Protein AF-A0A099KKH6-F1 (afdb_monomer_lite)

Sequence (60 aa):
MPKYNNPRRTWKYSNDFKVNAGQLSFVVGVTIKSVAEKLDIHPFMLSRWRKEYRVETFQY

Foldseek 3Di:
DPPPPDPDPPPDDDPVRLLVLLVVCPPPPHHLVNSCVVVVHDSVSNVVSVVVNVVVVVPD

Structure (mmCIF, N/CA/C/O backbone):
data_AF-A0A099KKH6-F1
#
_entry.id   AF-A0A099KKH6-F1
#
loop_
_atom_site.group_PDB
_atom_site.id
_atom_site.type_symbol
_atom_site.label_atom_id
_atom_site.label_alt_id
_atom_site.label_comp_id
_atom_site.label_asym_id
_atom_site.label_entity_id
_atom_site.label_seq_id
_atom_site.pdbx_PDB_ins_code
_atom_site.Cartn_x
_atom_site.Cartn_y
_atom_site.Cartn_z
_atom_site.occupancy
_atom_site.B_iso_or_equiv
_atom_site.auth_seq_id
_atom_site.auth_comp_id
_atom_site.auth_asym_id
_atom_site.auth_atom_id
_atom_site.pdbx_PDB_model_num
ATOM 1 N N . MET A 1 1 ? 35.943 -20.606 -13.410 1.00 60.06 1 MET A N 1
ATOM 2 C CA . MET A 1 1 ? 34.644 -20.848 -12.736 1.00 60.06 1 MET A CA 1
ATOM 3 C C . MET A 1 1 ? 33.540 -20.211 -13.570 1.00 60.06 1 MET A C 1
ATOM 5 O O . MET A 1 1 ? 33.708 -19.040 -13.901 1.00 60.06 1 MET A O 1
ATOM 9 N N . PRO A 1 2 ? 32.444 -20.904 -13.935 1.00 55.31 2 PRO A N 1
ATOM 10 C CA . PRO A 1 2 ? 31.340 -20.250 -14.627 1.00 55.31 2 PRO A CA 1
ATOM 11 C C . PRO A 1 2 ? 30.599 -19.352 -13.630 1.00 55.31 2 PRO A C 1
ATOM 13 O O . PRO A 1 2 ? 30.029 -19.822 -12.646 1.00 55.31 2 PRO A O 1
ATOM 16 N N . LYS A 1 3 ? 30.643 -18.040 -13.865 1.00 61.19 3 LYS A N 1
ATOM 17 C CA . LYS A 1 3 ? 29.919 -17.035 -13.085 1.00 61.19 3 LYS A CA 1
ATOM 18 C C . LYS A 1 3 ? 28.503 -16.967 -13.657 1.00 61.19 3 LYS A C 1
ATOM 20 O O . LYS A 1 3 ? 28.216 -16.137 -14.512 1.00 61.19 3 LYS A O 1
ATOM 25 N N . TYR A 1 4 ? 27.639 -17.902 -13.267 1.00 59.12 4 TYR A N 1
ATOM 26 C CA . TYR A 1 4 ? 26.234 -17.867 -13.674 1.00 59.12 4 TYR A CA 1
ATOM 27 C C . TYR A 1 4 ? 25.555 -16.644 -13.041 1.00 59.12 4 TYR A C 1
ATOM 29 O O . TYR A 1 4 ? 25.038 -16.705 -11.931 1.00 59.12 4 TYR A O 1
ATOM 37 N N . ASN A 1 5 ? 25.572 -15.516 -13.753 1.00 61.66 5 ASN A N 1
ATOM 38 C CA . ASN A 1 5 ? 24.834 -14.297 -13.425 1.00 61.66 5 ASN A CA 1
ATOM 39 C C . ASN A 1 5 ? 23.421 -14.358 -14.020 1.00 61.66 5 ASN A C 1
ATOM 41 O O . ASN A 1 5 ? 23.007 -13.450 -14.735 1.00 61.66 5 ASN A O 1
ATOM 45 N N . ASN A 1 6 ? 22.696 -15.455 -13.793 1.00 64.56 6 ASN A N 1
ATOM 46 C CA . ASN A 1 6 ? 21.276 -15.481 -14.121 1.00 64.56 6 ASN A CA 1
ATOM 47 C C . ASN A 1 6 ? 20.514 -15.040 -12.871 1.00 64.56 6 ASN A C 1
ATOM 49 O O . ASN A 1 6 ? 20.347 -15.859 -11.960 1.00 64.56 6 ASN A O 1
ATOM 53 N N . PRO A 1 7 ? 20.064 -13.770 -12.779 1.00 63.12 7 PRO A N 1
ATOM 54 C CA . PRO A 1 7 ? 19.122 -13.402 -11.739 1.00 63.12 7 PRO A CA 1
ATOM 55 C C . PRO A 1 7 ? 17.934 -14.351 -11.874 1.00 63.12 7 PRO A C 1
ATOM 57 O O . PRO A 1 7 ? 17.341 -14.473 -12.949 1.00 63.12 7 PRO A O 1
ATOM 60 N N . ARG A 1 8 ? 17.645 -15.096 -10.800 1.00 63.38 8 ARG A N 1
ATOM 61 C CA . ARG A 1 8 ? 16.499 -16.008 -10.744 1.00 63.38 8 ARG A CA 1
ATOM 62 C C . ARG A 1 8 ? 15.292 -15.244 -11.275 1.00 63.38 8 ARG A C 1
ATOM 64 O O . ARG A 1 8 ? 15.026 -14.146 -10.791 1.00 63.38 8 ARG A O 1
ATOM 71 N N . ARG A 1 9 ? 14.622 -15.792 -12.295 1.00 59.06 9 ARG A N 1
ATOM 72 C CA . ARG A 1 9 ? 13.467 -15.169 -12.953 1.00 59.06 9 ARG A CA 1
ATOM 73 C C . ARG A 1 9 ? 12.470 -14.801 -11.856 1.00 59.06 9 ARG A C 1
ATOM 75 O O . ARG A 1 9 ? 11.843 -15.683 -11.275 1.00 59.06 9 ARG A O 1
ATOM 82 N N . THR A 1 10 ? 12.404 -13.522 -11.497 1.00 64.19 10 THR A N 1
ATOM 83 C CA . THR A 1 10 ? 11.448 -13.062 -10.497 1.00 64.19 10 THR A CA 1
ATOM 84 C C . THR A 1 10 ? 10.074 -13.314 -11.089 1.00 64.19 10 THR A C 1
ATOM 86 O O . THR A 1 10 ? 9.804 -12.919 -12.225 1.00 64.19 10 THR A O 1
ATOM 89 N N . TRP A 1 11 ? 9.234 -14.050 -10.364 1.00 70.81 11 TRP A N 1
ATOM 90 C CA . TRP A 1 11 ? 7.844 -14.237 -10.753 1.00 70.81 11 TRP A CA 1
ATOM 91 C C . TRP A 1 11 ? 7.218 -12.842 -10.810 1.00 70.81 11 TRP A C 1
ATOM 93 O O . TRP A 1 11 ? 7.072 -12.165 -9.791 1.00 70.81 11 TRP A O 1
ATOM 103 N N . LYS A 1 12 ? 6.980 -12.349 -12.028 1.00 82.31 12 LYS A N 1
ATOM 104 C CA . LYS A 1 12 ? 6.374 -11.039 -12.247 1.00 82.31 12 LYS A CA 1
ATOM 105 C C . LYS A 1 12 ? 4.867 -11.211 -12.144 1.00 82.31 12 LYS A C 1
ATOM 107 O O . LYS A 1 12 ? 4.290 -11.992 -12.891 1.00 82.31 12 LYS A O 1
ATOM 112 N N . TYR A 1 13 ? 4.244 -10.449 -11.255 1.00 89.00 13 TYR A N 1
ATOM 113 C CA . TYR A 1 13 ? 2.793 -10.308 -11.233 1.00 89.00 13 TYR A CA 1
ATOM 114 C C . TYR A 1 13 ? 2.338 -9.550 -12.482 1.00 89.00 13 TYR A C 1
ATOM 116 O O . TYR A 1 13 ? 2.949 -8.534 -12.838 1.00 89.00 13 TYR A O 1
ATOM 124 N N . SER A 1 14 ? 1.286 -10.044 -13.137 1.00 90.44 14 SER A N 1
ATOM 125 C CA . SER A 1 14 ? 0.654 -9.351 -14.261 1.00 90.44 14 SER A CA 1
ATOM 126 C C . SER A 1 14 ? 0.089 -8.004 -13.807 1.00 90.44 14 SER A C 1
ATOM 128 O O . SER A 1 14 ? -0.244 -7.825 -12.634 1.00 90.44 14 SER A O 1
ATOM 130 N N . ASN A 1 15 ? -0.014 -7.039 -14.722 1.00 89.38 15 ASN A N 1
ATOM 131 C CA . ASN A 1 15 ? -0.593 -5.735 -14.389 1.00 89.38 15 ASN A CA 1
ATOM 132 C C . ASN A 1 15 ? -2.050 -5.873 -13.928 1.00 89.38 15 ASN A C 1
ATOM 134 O O . ASN A 1 15 ? -2.404 -5.282 -12.912 1.00 89.38 15 ASN A O 1
ATOM 138 N N . ASP A 1 16 ? -2.835 -6.741 -14.570 1.00 90.12 16 ASP A N 1
ATOM 139 C CA . ASP A 1 16 ? -4.222 -7.018 -14.173 1.00 90.12 16 ASP A CA 1
ATOM 140 C C . ASP A 1 16 ? -4.316 -7.510 -12.726 1.00 90.12 16 ASP A C 1
ATOM 142 O O . ASP A 1 16 ? -5.177 -7.076 -11.963 1.00 90.12 16 ASP A O 1
ATOM 146 N N . PHE A 1 17 ? -3.380 -8.368 -12.303 1.00 91.56 17 PHE A N 1
ATOM 147 C CA . PHE A 1 17 ? -3.324 -8.827 -10.918 1.00 91.56 17 PHE A CA 1
ATOM 148 C C . PHE A 1 17 ? -3.059 -7.669 -9.949 1.00 91.56 17 PHE A C 1
ATOM 150 O O . PHE A 1 17 ? -3.724 -7.564 -8.919 1.00 91.56 17 PHE A O 1
ATOM 157 N N . LYS A 1 18 ? -2.117 -6.775 -10.277 1.00 91.50 18 LYS A N 1
ATOM 158 C CA . LYS A 1 18 ? -1.792 -5.612 -9.435 1.00 91.50 18 LYS A CA 1
ATOM 159 C C . LYS A 1 18 ? -2.965 -4.645 -9.320 1.00 91.50 18 LYS A C 1
ATOM 161 O O . LYS A 1 18 ? -3.233 -4.157 -8.223 1.00 91.50 18 LYS A O 1
ATOM 166 N N . VAL A 1 19 ? -3.659 -4.393 -10.431 1.00 90.81 19 VAL A N 1
ATOM 167 C CA . VAL A 1 19 ? -4.843 -3.528 -10.490 1.00 90.81 19 VAL A CA 1
ATOM 168 C C . VAL A 1 19 ? -5.964 -4.113 -9.638 1.00 90.81 19 VAL A C 1
ATOM 170 O O . VAL A 1 19 ? -6.451 -3.432 -8.736 1.00 90.81 19 VAL A O 1
ATOM 173 N N . ASN A 1 20 ? -6.299 -5.391 -9.832 1.00 91.75 20 ASN A N 1
ATOM 174 C CA . ASN A 1 20 ? -7.341 -6.070 -9.059 1.00 91.75 20 ASN A CA 1
ATOM 175 C C . ASN A 1 20 ? -7.015 -6.089 -7.560 1.00 91.75 20 ASN A C 1
ATOM 177 O O . ASN A 1 20 ? -7.865 -5.769 -6.729 1.00 91.75 20 ASN A O 1
ATOM 181 N N . ALA A 1 21 ? -5.768 -6.406 -7.196 1.00 92.88 21 ALA A N 1
ATOM 182 C CA . ALA A 1 21 ? -5.319 -6.375 -5.808 1.00 92.88 21 ALA A CA 1
ATOM 183 C C . ALA A 1 21 ? -5.430 -4.956 -5.216 1.00 92.88 21 ALA A C 1
ATOM 185 O O . ALA A 1 21 ? -5.956 -4.772 -4.114 1.00 92.88 21 ALA A O 1
ATOM 186 N N . GLY A 1 22 ? -4.988 -3.942 -5.967 1.00 90.31 22 GLY A N 1
ATOM 187 C CA . GLY A 1 22 ? -5.110 -2.532 -5.607 1.00 90.31 22 GLY A CA 1
ATOM 188 C C . GLY A 1 22 ? -6.561 -2.124 -5.352 1.00 90.31 22 GLY A C 1
ATOM 189 O O . GLY A 1 22 ? -6.852 -1.594 -4.279 1.00 90.31 22 GLY A O 1
ATOM 190 N N . GLN A 1 23 ? -7.472 -2.435 -6.276 1.00 89.69 23 GLN A N 1
ATOM 191 C CA . GLN A 1 23 ? -8.911 -2.161 -6.176 1.00 89.69 23 GLN A CA 1
ATOM 192 C C . GLN A 1 23 ? -9.554 -2.829 -4.956 1.00 89.69 23 GLN A C 1
ATOM 194 O O . GLN A 1 23 ? -10.226 -2.152 -4.178 1.00 89.69 23 GLN A O 1
ATOM 199 N N . LEU A 1 24 ? -9.281 -4.119 -4.721 1.00 90.94 24 LEU A N 1
ATOM 200 C CA . LEU A 1 24 ? -9.774 -4.852 -3.546 1.00 90.94 24 LEU A CA 1
ATOM 201 C C . LEU A 1 24 ? -9.372 -4.180 -2.231 1.00 90.94 24 LEU A C 1
ATOM 203 O O . LEU A 1 24 ? -10.128 -4.187 -1.262 1.00 90.94 24 LEU A O 1
ATOM 207 N N . SER A 1 25 ? -8.193 -3.558 -2.197 1.00 89.19 25 SER A N 1
ATOM 208 C CA . SER A 1 25 ? -7.727 -2.852 -1.008 1.00 89.19 25 SER A CA 1
ATOM 209 C C . SER A 1 25 ? -8.490 -1.546 -0.727 1.00 89.19 25 SER A C 1
ATOM 211 O O . SER A 1 25 ? -8.450 -1.071 0.410 1.00 89.19 25 SER A O 1
ATOM 213 N N . PHE A 1 26 ? -9.174 -0.951 -1.717 1.00 89.12 26 PHE A N 1
ATOM 214 C CA . PHE A 1 26 ? -9.980 0.274 -1.569 1.00 89.12 26 PHE A CA 1
ATOM 215 C C . PHE A 1 26 ? -11.390 0.045 -1.026 1.00 89.12 26 PHE A C 1
ATOM 217 O O . PHE A 1 26 ? -12.050 1.020 -0.669 1.00 89.12 26 PHE A O 1
ATOM 224 N N . VAL A 1 27 ? -11.829 -1.208 -0.906 1.00 91.19 27 VAL A N 1
ATOM 225 C CA . VAL A 1 27 ? -13.122 -1.544 -0.305 1.00 91.19 27 VAL A CA 1
ATOM 226 C C . VAL A 1 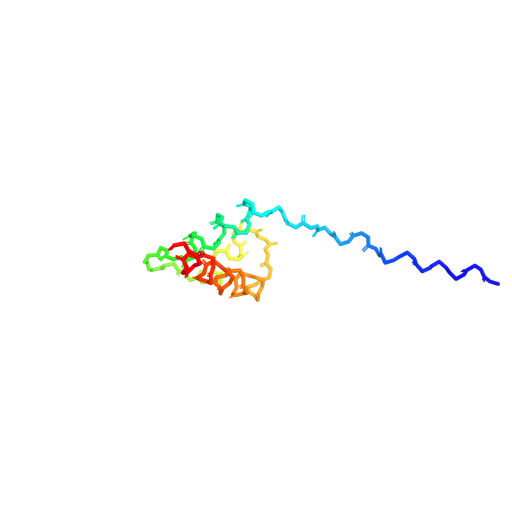27 ? -13.171 -1.057 1.150 1.00 91.19 27 VAL A C 1
ATOM 228 O O . VAL A 1 27 ? -12.237 -1.262 1.929 1.00 91.19 27 VAL A O 1
ATOM 231 N N . VAL A 1 28 ? -14.266 -0.391 1.524 1.00 89.00 28 VAL A N 1
ATOM 232 C CA . VAL A 1 28 ? -14.464 0.152 2.877 1.00 89.00 28 VAL A CA 1
ATOM 233 C C . VAL A 1 28 ? -14.438 -0.983 3.904 1.00 89.00 28 VAL A C 1
ATOM 235 O O . VAL A 1 28 ? -15.073 -2.016 3.718 1.00 89.00 28 VAL A O 1
ATOM 238 N N . GLY A 1 29 ? -13.681 -0.796 4.987 1.00 91.31 29 GLY A N 1
ATOM 239 C CA . GLY A 1 29 ? -13.516 -1.803 6.042 1.00 91.31 29 GLY A CA 1
ATOM 240 C C . GLY A 1 29 ? -12.503 -2.909 5.724 1.00 91.31 29 GLY A C 1
ATOM 241 O O . GLY A 1 29 ? -12.220 -3.735 6.589 1.00 91.31 29 GLY A O 1
ATOM 242 N N . VAL A 1 30 ? -11.910 -2.921 4.526 1.00 92.44 30 VAL A N 1
ATOM 243 C CA . VAL A 1 30 ? -10.875 -3.888 4.147 1.00 92.44 30 VAL A CA 1
ATOM 244 C C . VAL A 1 30 ? -9.482 -3.318 4.410 1.00 92.44 30 VAL A C 1
ATOM 246 O O . VAL A 1 30 ? -9.158 -2.190 4.038 1.00 92.44 30 VAL A O 1
ATOM 249 N N . THR A 1 31 ? -8.621 -4.120 5.040 1.00 93.19 31 THR A N 1
ATOM 250 C CA . THR A 1 31 ? -7.233 -3.731 5.324 1.00 93.19 31 THR A CA 1
ATOM 251 C C . THR A 1 31 ? -6.279 -4.251 4.250 1.00 93.19 31 THR A C 1
ATOM 253 O O . THR A 1 31 ? -6.498 -5.299 3.644 1.00 93.19 31 THR A O 1
ATOM 256 N N . ILE A 1 32 ? -5.158 -3.553 4.048 1.00 93.00 32 ILE A N 1
ATOM 257 C CA . ILE A 1 32 ? -4.078 -4.026 3.164 1.00 93.00 32 ILE A CA 1
ATOM 258 C C . ILE A 1 32 ? -3.577 -5.401 3.624 1.00 93.00 32 ILE A C 1
ATOM 260 O O . ILE A 1 32 ? -3.347 -6.277 2.796 1.00 93.00 32 ILE A O 1
ATOM 264 N N . LYS A 1 33 ? -3.449 -5.605 4.940 1.00 93.94 33 LYS A N 1
ATOM 265 C CA . LYS A 1 33 ? -2.978 -6.863 5.524 1.00 93.94 33 LYS A CA 1
ATOM 266 C C . LYS A 1 33 ? -3.900 -8.031 5.165 1.00 93.94 33 LYS A C 1
ATOM 268 O O . LYS A 1 33 ? -3.419 -9.027 4.643 1.00 93.94 33 LYS A O 1
ATOM 273 N N . SER A 1 34 ? -5.212 -7.873 5.342 1.00 94.94 34 SER A N 1
ATOM 274 C CA . SER A 1 34 ? -6.182 -8.940 5.060 1.00 94.94 34 SER A CA 1
ATOM 275 C C . SER A 1 34 ? -6.262 -9.310 3.575 1.00 94.94 34 SER A C 1
ATOM 277 O O . SER A 1 34 ? -6.487 -10.468 3.236 1.00 94.94 34 SER A O 1
ATOM 279 N N . VAL A 1 35 ? -6.084 -8.340 2.671 1.00 94.56 35 VAL A N 1
ATOM 280 C CA . VAL A 1 35 ? -6.039 -8.614 1.222 1.00 94.56 35 VAL A CA 1
ATOM 281 C C . VAL A 1 35 ? -4.736 -9.310 0.847 1.00 94.56 35 VAL A C 1
ATOM 283 O O . VAL A 1 35 ? -4.755 -10.263 0.078 1.00 94.56 35 VAL A O 1
ATOM 286 N N . ALA A 1 36 ? -3.615 -8.861 1.411 1.00 94.69 36 ALA A N 1
ATOM 287 C CA . ALA A 1 36 ? -2.309 -9.451 1.157 1.00 94.69 36 ALA A CA 1
ATOM 288 C C . ALA A 1 36 ? -2.228 -10.911 1.637 1.00 94.69 36 ALA A C 1
ATOM 290 O O . ALA A 1 36 ? -1.748 -11.757 0.891 1.00 94.69 36 ALA A O 1
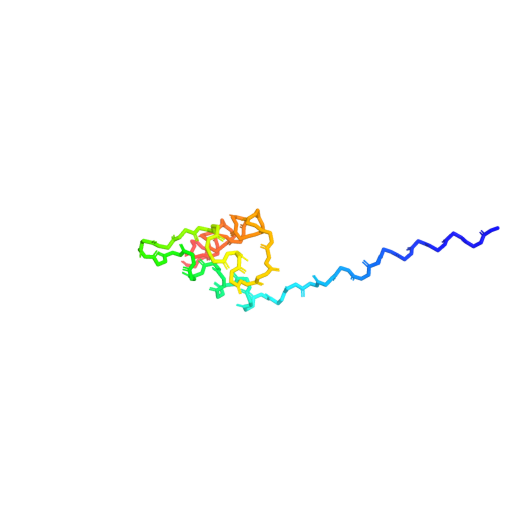ATOM 291 N N . GLU A 1 37 ? -2.783 -11.216 2.816 1.00 95.00 37 GLU A N 1
ATOM 292 C CA . GLU A 1 37 ? -2.901 -12.586 3.337 1.00 95.00 37 GLU A CA 1
ATOM 293 C C . GLU A 1 37 ? -3.755 -13.478 2.424 1.00 95.00 37 GLU A C 1
ATOM 295 O O . GLU A 1 37 ? -3.368 -14.604 2.133 1.00 95.00 37 GLU A O 1
ATOM 300 N N . LYS A 1 38 ? -4.887 -12.975 1.907 1.00 94.25 38 LYS A N 1
ATOM 301 C CA . LYS A 1 38 ? -5.739 -13.734 0.970 1.00 94.25 38 LYS A CA 1
A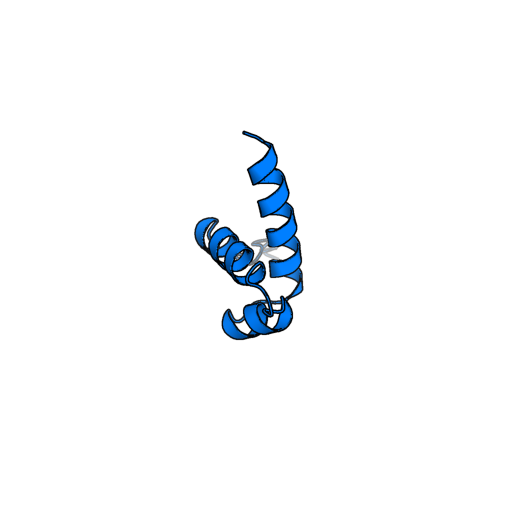TOM 302 C C . LYS A 1 38 ? -5.089 -13.993 -0.387 1.00 94.25 38 LYS A C 1
ATOM 304 O O . LYS A 1 38 ? -5.400 -14.997 -1.020 1.00 94.25 38 LYS A O 1
ATOM 309 N N . LEU A 1 39 ? -4.264 -13.064 -0.859 1.00 92.12 39 LEU A N 1
ATOM 310 C CA . LEU A 1 39 ? -3.585 -13.156 -2.152 1.00 92.12 39 LEU A CA 1
ATOM 311 C C . LEU A 1 39 ? -2.215 -13.844 -2.058 1.00 92.12 39 LEU A C 1
ATOM 313 O O . LEU A 1 39 ? -1.547 -13.957 -3.082 1.00 92.12 39 LEU A O 1
ATOM 317 N N . ASP A 1 40 ? -1.808 -14.273 -0.858 1.00 92.25 40 ASP A N 1
ATOM 318 C CA . ASP A 1 40 ? -0.488 -14.840 -0.554 1.00 92.25 40 ASP A CA 1
ATOM 319 C C . ASP A 1 40 ? 0.672 -13.961 -1.063 1.00 92.25 40 ASP A C 1
ATOM 321 O O . ASP A 1 40 ? 1.635 -14.404 -1.688 1.00 92.25 40 ASP A O 1
ATOM 325 N N . ILE A 1 41 ? 0.557 -12.650 -0.821 1.00 92.06 41 ILE A N 1
ATOM 326 C CA . ILE A 1 41 ? 1.570 -11.651 -1.179 1.00 92.06 41 ILE A CA 1
ATOM 327 C C . ILE A 1 41 ? 2.018 -10.866 0.048 1.00 92.06 41 ILE A C 1
ATOM 329 O O . ILE A 1 41 ? 1.302 -10.719 1.036 1.00 92.06 41 ILE A O 1
ATOM 333 N N . HIS A 1 42 ? 3.200 -10.258 -0.031 1.00 92.44 42 HIS A N 1
ATOM 334 C CA . HIS A 1 42 ? 3.667 -9.395 1.047 1.00 92.44 42 HIS A CA 1
ATOM 335 C C . HIS A 1 42 ? 2.877 -8.062 1.072 1.00 92.44 42 HIS A C 1
ATOM 337 O O . HIS A 1 42 ? 2.800 -7.390 0.037 1.00 92.44 42 HIS A O 1
ATOM 343 N N . PRO A 1 43 ? 2.372 -7.581 2.229 1.00 93.50 43 PRO A N 1
ATOM 344 C CA . PRO A 1 43 ? 1.582 -6.339 2.331 1.00 93.50 43 PRO A CA 1
ATOM 345 C C . PRO A 1 43 ? 2.264 -5.084 1.756 1.00 93.50 43 PRO A C 1
ATOM 347 O O . PRO A 1 43 ? 1.607 -4.155 1.275 1.00 93.50 43 PRO A O 1
ATOM 350 N N . PHE A 1 44 ? 3.601 -5.060 1.766 1.00 93.12 44 PHE A N 1
ATOM 351 C CA . PHE A 1 44 ? 4.403 -4.002 1.138 1.00 93.12 44 PHE A CA 1
ATOM 352 C C . PHE A 1 44 ? 4.164 -3.899 -0.377 1.00 93.12 44 PHE A C 1
ATOM 354 O O . PHE A 1 44 ? 4.065 -2.793 -0.908 1.00 93.12 44 PHE A O 1
ATOM 361 N N . MET A 1 45 ? 4.027 -5.035 -1.070 1.00 92.75 45 MET A N 1
ATOM 362 C CA . MET A 1 45 ? 3.756 -5.064 -2.510 1.00 92.75 45 MET A CA 1
ATOM 363 C C . MET A 1 45 ? 2.417 -4.405 -2.820 1.00 92.75 45 MET A C 1
ATOM 365 O O . MET A 1 45 ? 2.335 -3.535 -3.683 1.00 92.75 45 MET A O 1
ATOM 369 N N . LEU A 1 46 ? 1.397 -4.746 -2.035 1.00 93.69 46 LEU A N 1
ATOM 370 C CA . LEU A 1 46 ? 0.065 -4.182 -2.185 1.00 93.69 46 LEU A CA 1
ATOM 371 C C . LEU A 1 46 ? 0.037 -2.676 -1.883 1.00 93.69 46 LEU A C 1
ATOM 373 O O . LEU A 1 46 ? -0.598 -1.905 -2.598 1.00 93.69 46 LEU A O 1
ATOM 377 N N . SER A 1 47 ? 0.788 -2.238 -0.870 1.00 92.75 47 SER A N 1
ATOM 378 C CA . SER A 1 47 ? 0.947 -0.815 -0.536 1.00 92.75 47 SER A CA 1
ATOM 379 C C . SER A 1 47 ? 1.585 -0.018 -1.675 1.00 92.75 47 SER A C 1
ATOM 381 O O . SER A 1 47 ? 1.205 1.127 -1.922 1.00 92.75 47 SER A O 1
ATOM 383 N N . ARG A 1 48 ? 2.544 -0.623 -2.385 1.00 91.44 48 ARG A N 1
ATOM 384 C CA . ARG A 1 48 ? 3.177 -0.031 -3.563 1.00 91.44 48 ARG A CA 1
ATOM 3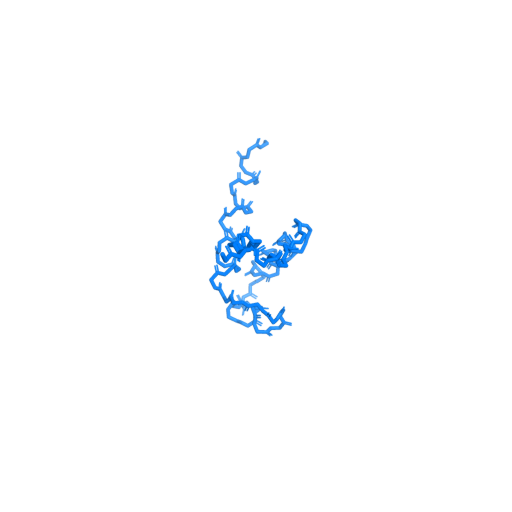85 C C . ARG A 1 48 ? 2.192 0.079 -4.729 1.00 91.44 48 ARG A C 1
ATOM 387 O O . ARG A 1 48 ? 2.026 1.172 -5.262 1.00 91.44 48 ARG A O 1
ATOM 394 N N . TRP A 1 49 ? 1.490 -0.999 -5.071 1.00 92.44 49 TRP A N 1
ATOM 395 C CA . TRP A 1 49 ? 0.525 -0.998 -6.181 1.00 92.44 49 TRP A CA 1
ATOM 396 C C . TRP A 1 49 ? -0.636 -0.033 -5.955 1.00 92.44 49 TRP A C 1
ATOM 398 O O . TRP A 1 49 ? -1.116 0.594 -6.890 1.00 92.44 49 TRP A O 1
ATOM 408 N N . ARG A 1 50 ? -1.038 0.178 -4.700 1.00 90.12 50 ARG A N 1
ATOM 409 C CA . ARG A 1 50 ? -2.071 1.157 -4.348 1.00 90.12 50 ARG A CA 1
ATOM 410 C C . ARG A 1 50 ? -1.670 2.604 -4.667 1.00 90.12 50 ARG A C 1
ATOM 412 O O . ARG A 1 50 ? -2.538 3.433 -4.936 1.00 90.12 50 ARG A O 1
ATOM 419 N N . LYS A 1 51 ? -0.369 2.915 -4.625 1.00 87.50 51 LYS A N 1
ATOM 420 C CA . LYS A 1 51 ? 0.174 4.216 -5.046 1.00 87.50 51 LYS A CA 1
ATOM 421 C C . LYS A 1 51 ? 0.252 4.310 -6.566 1.00 87.50 51 LYS A C 1
ATOM 423 O O . LYS A 1 51 ? -0.158 5.326 -7.111 1.00 87.50 51 LYS A O 1
ATOM 428 N N . GLU A 1 52 ? 0.724 3.248 -7.219 1.00 84.81 52 GLU A N 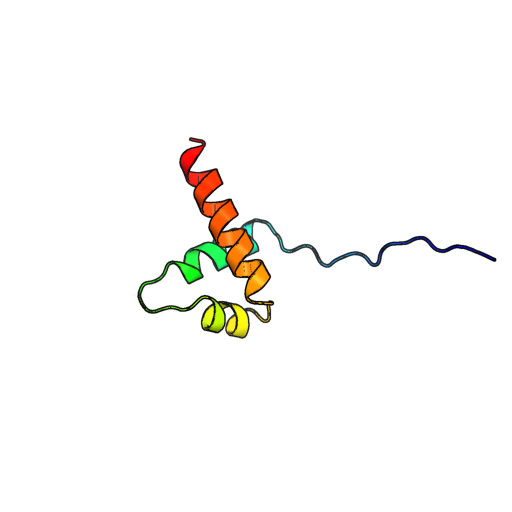1
ATOM 429 C CA . GLU A 1 52 ? 0.798 3.148 -8.686 1.00 84.81 52 GLU A CA 1
ATOM 430 C C . GLU A 1 52 ? -0.598 3.341 -9.312 1.00 84.81 52 GLU A C 1
ATOM 432 O O . GLU A 1 52 ? -0.763 4.207 -10.164 1.00 84.81 52 GLU A O 1
ATOM 437 N N . TYR A 1 53 ? -1.628 2.683 -8.763 1.00 81.56 53 TYR A N 1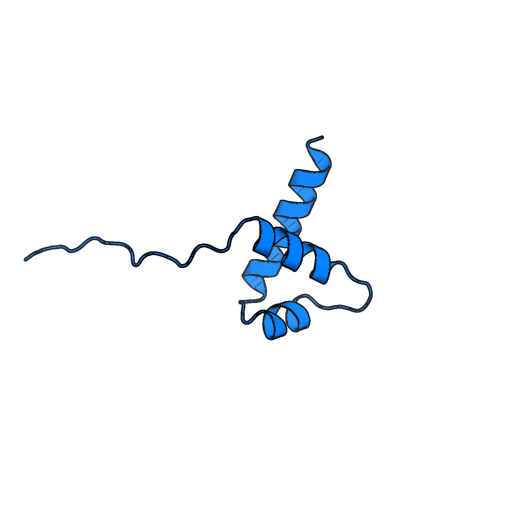
ATOM 438 C CA . TYR A 1 53 ? -3.022 2.828 -9.201 1.00 81.56 53 TYR A CA 1
ATOM 439 C C . TYR A 1 53 ? -3.542 4.271 -9.108 1.00 81.56 53 TYR A C 1
ATOM 441 O O . TYR A 1 53 ? -4.223 4.742 -10.012 1.00 81.56 53 TYR A O 1
ATOM 449 N N . ARG A 1 54 ? -3.206 5.004 -8.032 1.00 70.88 54 ARG A N 1
ATOM 450 C CA . ARG A 1 54 ? -3.602 6.418 -7.903 1.00 70.88 54 ARG A CA 1
ATOM 451 C C . ARG A 1 54 ? -2.941 7.279 -8.975 1.00 70.88 54 ARG A C 1
ATOM 453 O O . ARG A 1 54 ? -3.615 8.119 -9.553 1.00 70.88 54 ARG A O 1
ATOM 460 N N . VAL A 1 55 ? -1.649 7.084 -9.236 1.00 71.81 55 VAL A N 1
ATOM 461 C CA . VAL A 1 55 ? -0.918 7.875 -10.241 1.00 71.81 55 VAL A CA 1
ATOM 462 C C . VAL A 1 55 ? -1.470 7.630 -11.647 1.00 71.81 55 VAL A C 1
ATOM 464 O O . VAL A 1 55 ? -1.645 8.586 -12.395 1.00 71.81 55 VAL A O 1
ATOM 467 N N . GLU A 1 56 ? -1.822 6.388 -11.980 1.00 62.50 56 GLU A N 1
ATOM 468 C CA . GLU A 1 56 ? -2.419 6.040 -13.277 1.00 62.50 56 GLU A CA 1
ATOM 469 C C . GLU A 1 56 ? -3.806 6.673 -13.479 1.00 62.50 56 GLU A C 1
ATOM 471 O O . GLU A 1 56 ? -4.098 7.168 -14.565 1.00 62.50 56 GLU A O 1
ATOM 476 N N . THR A 1 57 ? -4.641 6.749 -12.435 1.00 60.22 57 THR A N 1
ATOM 477 C CA . THR A 1 57 ? -5.973 7.382 -12.527 1.00 60.22 57 THR A CA 1
ATOM 478 C C . THR A 1 57 ? -5.960 8.905 -12.708 1.00 60.22 57 THR A C 1
ATOM 480 O O . THR A 1 57 ? -6.984 9.456 -13.088 1.00 60.22 57 THR A O 1
ATOM 483 N N . PHE A 1 58 ? -4.840 9.592 -12.446 1.00 59.50 58 PHE A N 1
ATOM 484 C CA . PHE A 1 58 ? -4.708 11.052 -12.626 1.00 59.50 58 PHE A CA 1
ATOM 485 C C . PHE A 1 58 ? -3.925 11.444 -13.894 1.00 59.50 58 PHE A C 1
ATOM 487 O O . PHE A 1 58 ? -3.602 12.616 -14.077 1.00 59.50 58 PHE A O 1
ATOM 494 N N . GLN A 1 59 ? -3.581 10.479 -14.750 1.00 50.78 59 GLN A N 1
ATOM 495 C CA . GLN A 1 59 ? -2.851 10.702 -16.006 1.00 50.78 59 GLN A CA 1
ATOM 496 C C . GLN A 1 59 ? -3.757 10.751 -17.254 1.00 50.78 59 GLN A C 1
ATOM 498 O O . GLN A 1 59 ? -3.227 10.853 -18.358 1.00 50.78 59 GLN A O 1
ATOM 503 N N . TYR A 1 60 ? -5.086 10.716 -17.093 1.00 43.69 60 TYR A N 1
ATOM 504 C CA . TYR A 1 60 ? -6.078 10.818 -18.173 1.00 43.69 60 TYR A CA 1
ATOM 505 C C . TYR A 1 60 ? -7.093 11.929 -17.913 1.00 43.69 60 TYR A C 1
ATOM 507 O O . TYR A 1 60 ? -7.492 12.090 -16.737 1.00 43.69 60 TYR A O 1
#

Radius of gyration: 15.14 Å; chains: 1; bounding box: 49×32×24 Å

Organism: Colwellia psychrerythraea (NCBI:txid28229)

Secondary structure (DSSP, 8-state):
-----------PPPHHHHHHHHHHHTSTT--HHHHHHHTTS-HHHHHHHHHHHHHHHT--

pLDDT: mean 82.18, std 14.41, range [43.69, 95.0]

InterPro domains:
  IPR002514 Transposase IS3/IS911family [PF01527] (9-56)
  IPR009057 Homedomain-like superfamily [SSF46689] (11-56)